Protein AF-A0AB39IKE2-F1 (afdb_monomer)

Sequence (168 aa):
MRYRLIRNNAPAVNPACASAVPLRVSSVRSPACFAYDLSGLLSRQALDGVSGVLERRYQYDVLDRLTGISDSHWGEQALRLNGTGQVVAERREQGRQQQARLFGYDSEKNLCEISAIVPDGAGRLSTANAVVQASAGYDAAGRVVRRGDSRYQYDACGRLVNKRCQQH

InterPro domains:
  IPR031325 RHS repeat [PF05593] (138-161)

Structure (mmCIF, N/CA/C/O backbone):
data_AF-A0AB39IKE2-F1
#
_entry.id   AF-A0AB39IKE2-F1
#
loop_
_atom_site.group_PDB
_atom_site.id
_atom_site.type_symbol
_atom_site.label_atom_id
_atom_site.label_alt_id
_atom_site.label_comp_id
_atom_site.label_asym_id
_atom_site.label_entity_id
_atom_site.label_seq_id
_atom_site.pdbx_PDB_ins_code
_atom_site.Cartn_x
_atom_site.Cartn_y
_atom_site.Cartn_z
_atom_site.occupancy
_atom_site.B_iso_or_equiv
_atom_site.auth_seq_id
_atom_site.auth_comp_id
_atom_site.auth_asym_id
_atom_site.auth_atom_id
_atom_site.pdbx_PDB_model_num
ATOM 1 N N . MET A 1 1 ? 3.805 17.659 2.129 1.00 30.11 1 MET A N 1
ATOM 2 C CA . MET A 1 1 ? 4.078 16.944 0.863 1.00 30.11 1 MET A CA 1
ATOM 3 C C . MET A 1 1 ? 2.789 16.266 0.420 1.00 30.11 1 MET A C 1
ATOM 5 O O . MET A 1 1 ? 2.261 15.460 1.172 1.00 30.11 1 MET A O 1
ATOM 9 N N . ARG A 1 2 ? 2.189 16.688 -0.700 1.00 26.17 2 ARG A N 1
ATOM 10 C CA . ARG A 1 2 ? 0.889 16.173 -1.167 1.00 26.17 2 ARG A CA 1
ATOM 11 C C . ARG A 1 2 ? 1.135 15.153 -2.276 1.00 26.17 2 ARG A C 1
ATOM 13 O O . ARG A 1 2 ? 1.538 15.538 -3.367 1.00 26.17 2 ARG A O 1
ATOM 20 N N . TYR A 1 3 ? 0.891 13.874 -2.002 1.00 24.48 3 TYR A N 1
ATOM 21 C CA . TYR A 1 3 ? 0.847 12.853 -3.045 1.00 24.48 3 TYR A CA 1
ATOM 22 C C . TYR A 1 3 ? -0.442 13.050 -3.850 1.00 24.48 3 TYR A C 1
ATOM 24 O O . TYR A 1 3 ? -1.546 12.864 -3.339 1.00 24.48 3 TYR A O 1
ATOM 32 N N . ARG A 1 4 ? -0.306 13.504 -5.098 1.00 26.66 4 ARG A N 1
ATOM 33 C CA . ARG A 1 4 ? -1.410 13.592 -6.056 1.00 26.66 4 ARG A CA 1
ATOM 34 C C . ARG A 1 4 ? -1.595 12.185 -6.621 1.00 26.66 4 ARG A C 1
ATOM 36 O O . ARG A 1 4 ? -0.743 11.727 -7.375 1.00 26.66 4 ARG A O 1
ATOM 43 N N . LEU A 1 5 ? -2.664 11.488 -6.226 1.00 27.64 5 LEU A N 1
ATOM 44 C CA . LEU A 1 5 ? -3.095 10.283 -6.936 1.00 27.64 5 LEU A CA 1
ATOM 45 C C . LEU A 1 5 ? -3.263 10.659 -8.412 1.00 27.64 5 LEU A C 1
ATOM 47 O O . LEU A 1 5 ? -4.035 11.567 -8.737 1.00 27.64 5 LEU A O 1
ATOM 51 N N . ILE A 1 6 ? -2.509 9.998 -9.287 1.00 32.09 6 ILE A N 1
ATOM 52 C CA . ILE A 1 6 ? -2.696 10.101 -10.730 1.00 32.09 6 ILE A CA 1
ATOM 53 C C . ILE A 1 6 ? -4.064 9.477 -10.998 1.00 32.09 6 ILE A C 1
ATOM 55 O O . ILE A 1 6 ? -4.230 8.262 -10.940 1.00 32.09 6 ILE A O 1
ATOM 59 N N . ARG A 1 7 ? -5.078 10.321 -11.214 1.00 31.03 7 ARG A N 1
ATOM 60 C CA . ARG A 1 7 ? -6.315 9.874 -11.849 1.00 31.03 7 ARG A CA 1
ATOM 61 C C . ARG A 1 7 ? -5.916 9.427 -13.251 1.00 31.03 7 ARG A C 1
ATOM 63 O O . ARG A 1 7 ? -5.361 10.235 -13.994 1.00 31.03 7 ARG A O 1
ATOM 70 N N . ASN A 1 8 ? -6.173 8.163 -13.577 1.00 35.28 8 ASN A N 1
ATOM 71 C CA . ASN A 1 8 ? -6.090 7.642 -14.936 1.00 35.28 8 ASN A CA 1
ATOM 72 C C . ASN A 1 8 ? -7.100 8.406 -15.795 1.00 35.28 8 ASN A C 1
ATOM 74 O O . ASN A 1 8 ? -8.259 8.019 -15.910 1.00 35.28 8 ASN A O 1
ATOM 78 N N . ASN A 1 9 ? -6.678 9.543 -16.339 1.00 30.61 9 ASN A N 1
ATOM 79 C CA . ASN A 1 9 ? -7.425 10.241 -17.364 1.00 30.61 9 ASN A CA 1
ATOM 80 C C . ASN A 1 9 ? -7.065 9.550 -18.680 1.00 30.61 9 ASN A C 1
ATOM 82 O O . ASN A 1 9 ? -6.130 9.959 -19.366 1.00 30.61 9 ASN A O 1
ATOM 86 N N . ALA A 1 10 ? -7.736 8.433 -18.963 1.00 38.12 10 ALA A N 1
ATOM 87 C CA . ALA A 1 10 ? -7.672 7.811 -20.275 1.00 38.12 10 ALA A CA 1
ATOM 88 C C . ALA A 1 10 ? -8.246 8.821 -21.286 1.00 38.12 10 ALA A C 1
ATOM 90 O O . ALA A 1 10 ? -9.394 9.242 -21.117 1.00 38.12 10 ALA A O 1
ATOM 91 N N . PRO A 1 11 ? -7.490 9.274 -22.302 1.00 35.12 11 PRO A N 1
ATOM 92 C CA . PRO A 1 11 ? -8.105 10.002 -23.399 1.00 35.12 11 PRO A CA 1
ATOM 93 C C . PRO A 1 11 ? -9.102 9.065 -24.091 1.00 35.12 11 PRO A C 1
ATOM 95 O O . PRO A 1 11 ? -8.802 7.893 -24.313 1.00 35.12 11 PRO A O 1
ATOM 98 N N . ALA A 1 12 ? -10.296 9.579 -24.392 1.00 32.50 12 ALA A N 1
ATOM 99 C CA . ALA A 1 12 ? -11.345 8.843 -25.086 1.00 32.50 12 ALA A CA 1
ATOM 100 C C . ALA A 1 12 ? -10.784 8.197 -26.365 1.00 32.50 12 ALA A C 1
ATOM 102 O O . ALA A 1 12 ? -10.383 8.889 -27.303 1.00 32.50 12 ALA A O 1
ATOM 103 N N . VAL A 1 13 ? -10.724 6.866 -26.384 1.00 43.72 13 VAL A N 1
ATOM 104 C CA . VAL A 1 13 ? -10.332 6.088 -27.559 1.00 43.72 13 VAL A CA 1
ATOM 105 C C . VAL A 1 13 ? -11.492 6.086 -28.549 1.00 43.72 13 VAL A C 1
ATOM 107 O O . VAL A 1 13 ? -12.564 5.551 -28.281 1.00 43.72 13 VAL A O 1
ATOM 110 N N . ASN A 1 14 ? -11.264 6.709 -29.702 1.00 29.94 14 ASN A N 1
ATOM 111 C CA . ASN A 1 14 ? -12.097 6.561 -30.889 1.00 29.94 14 ASN A CA 1
ATOM 112 C C . ASN A 1 14 ? -11.959 5.096 -31.372 1.00 29.94 14 ASN A C 1
ATOM 114 O O . ASN A 1 14 ? -10.820 4.651 -31.561 1.00 29.94 14 ASN A O 1
ATOM 118 N N . PRO A 1 15 ? -13.044 4.312 -31.526 1.00 35.56 15 PRO A N 1
ATOM 119 C CA . PRO A 1 15 ? -12.962 2.872 -31.751 1.00 35.56 15 PRO A CA 1
ATOM 120 C C . PRO A 1 15 ? -12.674 2.585 -33.227 1.00 35.56 15 PRO A C 1
ATOM 122 O O . PRO A 1 15 ? -13.543 2.176 -33.986 1.00 35.56 15 PRO A O 1
ATOM 125 N N . ALA A 1 16 ? -11.442 2.837 -33.655 1.00 30.95 16 ALA A N 1
ATOM 126 C CA . ALA A 1 16 ? -10.964 2.461 -34.979 1.00 30.95 16 ALA A CA 1
ATOM 127 C C . ALA A 1 16 ? -9.438 2.343 -34.968 1.00 30.95 16 ALA A C 1
ATOM 129 O O . ALA A 1 16 ? -8.748 3.195 -35.514 1.00 30.95 16 ALA A O 1
ATOM 130 N N . CYS A 1 17 ? -8.901 1.319 -34.298 1.00 29.98 17 CYS A N 1
ATOM 131 C CA . CYS A 1 17 ? -7.553 0.806 -34.580 1.00 29.98 17 CYS A CA 1
ATOM 132 C C . CYS A 1 17 ? -7.306 -0.529 -33.857 1.00 29.98 17 CYS A C 1
ATOM 134 O O . CYS A 1 17 ? -6.370 -0.682 -33.080 1.00 29.98 17 CYS A O 1
ATOM 136 N N . ALA A 1 18 ? -8.157 -1.520 -34.124 1.00 36.59 18 ALA A N 1
ATOM 137 C CA . ALA A 1 18 ? -7.761 -2.917 -34.000 1.00 36.59 18 ALA A CA 1
ATOM 138 C C . ALA A 1 18 ? -7.097 -3.326 -35.323 1.00 36.59 18 ALA A C 1
ATOM 140 O O . ALA A 1 18 ? -7.735 -3.884 -36.208 1.00 36.59 18 ALA A O 1
ATOM 141 N N . SER A 1 19 ? -5.823 -2.985 -35.498 1.00 29.34 19 SER A N 1
ATOM 142 C CA . SER A 1 19 ? -4.991 -3.602 -36.531 1.00 29.34 19 SER A CA 1
ATOM 143 C C . SER A 1 19 ? -3.529 -3.468 -36.148 1.00 29.34 19 SER A C 1
ATOM 145 O O . SER A 1 19 ? -3.064 -2.368 -35.846 1.00 29.34 19 SER A O 1
ATOM 147 N N . ALA A 1 20 ? -2.810 -4.585 -36.192 1.00 42.84 20 ALA A N 1
ATOM 148 C CA . ALA A 1 20 ? -1.359 -4.604 -36.184 1.00 42.84 20 ALA A CA 1
ATOM 149 C C . ALA A 1 20 ? -0.838 -3.687 -37.308 1.00 42.84 20 ALA A C 1
ATOM 151 O O . ALA A 1 20 ? -1.006 -3.989 -38.486 1.00 42.84 20 ALA A O 1
ATOM 152 N N . VAL A 1 21 ? -0.258 -2.542 -36.943 1.00 35.06 21 VAL A N 1
ATOM 153 C CA . VAL A 1 21 ? 0.338 -1.558 -37.863 1.00 35.06 21 VAL A CA 1
ATOM 154 C C . VAL A 1 21 ? 1.673 -1.114 -37.254 1.00 35.06 21 VAL A C 1
ATOM 156 O O . VAL A 1 21 ? 1.739 -0.907 -36.038 1.00 35.06 21 VAL A O 1
ATOM 159 N N . PRO A 1 22 ? 2.753 -1.012 -38.054 1.00 40.41 22 PRO A N 1
ATOM 160 C CA . PRO A 1 22 ? 4.092 -0.709 -37.564 1.00 40.41 22 PRO A CA 1
ATOM 161 C C . PRO A 1 22 ? 4.150 0.669 -36.902 1.00 40.41 22 PRO A C 1
ATOM 163 O O . PRO A 1 22 ? 3.361 1.556 -37.224 1.00 40.41 22 PRO A O 1
ATOM 166 N N . LEU A 1 23 ? 5.112 0.810 -35.983 1.00 42.34 23 LEU A N 1
ATOM 167 C CA . LEU A 1 23 ? 5.514 2.027 -35.268 1.00 42.34 23 LEU A CA 1
ATOM 168 C C . LEU A 1 23 ? 5.089 3.319 -35.983 1.00 42.34 23 LEU A C 1
ATOM 170 O O . LEU A 1 23 ? 5.789 3.832 -36.857 1.00 42.34 23 LEU A O 1
ATOM 174 N N . ARG A 1 24 ? 3.949 3.882 -35.574 1.00 37.97 24 ARG A N 1
ATOM 175 C CA . ARG A 1 24 ? 3.550 5.226 -35.983 1.00 37.97 24 ARG A CA 1
ATOM 176 C C . ARG A 1 24 ? 4.303 6.213 -35.094 1.00 37.97 24 ARG A C 1
ATOM 178 O O . ARG A 1 24 ? 3.809 6.634 -34.055 1.00 37.97 24 ARG A O 1
ATOM 185 N N . VAL A 1 25 ? 5.535 6.538 -35.485 1.00 42.97 25 VAL A N 1
ATOM 186 C CA . VAL A 1 25 ? 6.281 7.660 -34.906 1.00 42.97 25 VAL A CA 1
ATOM 187 C C . VAL A 1 25 ? 5.596 8.938 -35.380 1.00 42.97 25 VAL A C 1
ATOM 189 O O . VAL A 1 25 ? 5.777 9.376 -36.515 1.00 42.97 25 VAL A O 1
ATOM 192 N N . SER A 1 26 ? 4.760 9.530 -34.530 1.00 41.50 26 SER A N 1
ATOM 193 C CA . SER A 1 26 ? 4.304 10.901 -34.727 1.00 41.50 26 SER A CA 1
ATOM 194 C C . SER A 1 26 ? 5.513 11.823 -34.576 1.00 41.50 26 SER A C 1
ATOM 196 O O . SER A 1 26 ? 6.013 12.030 -33.473 1.00 41.50 26 SER A O 1
ATOM 198 N N . SER A 1 27 ? 6.005 12.346 -35.697 1.00 51.69 27 SER A N 1
ATOM 199 C CA . SER A 1 27 ? 7.052 13.367 -35.747 1.00 51.69 27 SER A CA 1
ATOM 200 C C . SER A 1 27 ? 6.510 14.721 -35.271 1.00 51.69 27 SER A C 1
ATOM 202 O O . SER A 1 27 ? 6.155 15.590 -36.059 1.00 51.69 27 SER A O 1
ATOM 204 N N . VAL A 1 28 ? 6.422 14.859 -33.953 1.00 46.97 28 VAL A N 1
ATOM 205 C CA . VAL A 1 28 ? 6.741 16.049 -33.156 1.00 46.97 28 VAL A CA 1
ATOM 206 C C . VAL A 1 28 ? 7.354 15.448 -31.899 1.00 46.97 28 VAL A C 1
ATOM 208 O O . VAL A 1 28 ? 6.811 14.476 -31.386 1.00 46.97 28 VAL A O 1
ATOM 211 N N . ARG A 1 29 ? 8.513 15.935 -31.449 1.00 55.56 29 ARG A N 1
ATOM 212 C CA . ARG A 1 29 ? 9.281 15.378 -30.324 1.00 55.56 29 ARG A CA 1
ATOM 213 C C . ARG A 1 29 ? 8.437 15.394 -29.033 1.00 55.56 29 ARG A C 1
ATOM 215 O O . ARG A 1 29 ? 8.537 16.321 -28.236 1.00 55.56 29 ARG A O 1
ATOM 222 N N . SER A 1 30 ? 7.561 14.408 -28.856 1.00 56.00 30 SER A N 1
ATOM 223 C CA . SER A 1 30 ? 6.790 14.212 -27.637 1.00 56.00 30 SER A CA 1
ATOM 224 C C . SER A 1 30 ? 7.777 13.781 -26.560 1.00 56.00 30 SER A C 1
ATOM 226 O O . SER A 1 30 ? 8.398 12.735 -26.720 1.00 56.00 30 SER A O 1
ATOM 228 N N . PRO A 1 31 ? 7.914 14.525 -25.449 1.00 78.00 31 PRO A N 1
ATOM 229 C CA . PRO A 1 31 ? 8.826 14.162 -24.362 1.00 78.00 31 PRO A CA 1
ATOM 230 C C . PRO A 1 31 ? 8.362 12.911 -23.596 1.00 78.00 31 PRO A C 1
ATOM 232 O O . PRO A 1 31 ? 8.915 12.596 -22.548 1.00 78.00 31 PRO A O 1
ATOM 235 N N . ALA A 1 32 ? 7.314 12.233 -24.075 1.00 83.69 32 ALA A N 1
ATOM 236 C CA . ALA A 1 32 ? 6.685 11.084 -23.458 1.00 83.69 32 ALA A CA 1
ATOM 237 C C . ALA A 1 32 ? 6.182 10.095 -24.524 1.00 83.69 32 ALA A C 1
ATOM 239 O O . ALA A 1 32 ? 5.441 10.483 -25.429 1.00 83.69 32 ALA A O 1
ATOM 240 N N . CYS A 1 33 ? 6.518 8.818 -24.365 1.00 90.19 33 CYS A N 1
ATOM 241 C CA . CYS A 1 33 ? 5.984 7.693 -25.126 1.00 90.19 33 CYS A CA 1
ATOM 242 C C . CYS A 1 33 ? 5.172 6.785 -24.196 1.00 90.19 33 CYS A C 1
ATOM 244 O O . CYS A 1 33 ? 5.605 6.490 -23.081 1.00 90.19 33 CYS A O 1
ATOM 246 N N . PHE A 1 34 ? 4.024 6.300 -24.669 1.00 93.69 34 PHE A N 1
ATOM 247 C CA . PHE A 1 34 ? 3.145 5.395 -23.928 1.00 93.69 34 PHE A CA 1
ATOM 248 C C . PHE A 1 34 ? 2.835 4.165 -24.779 1.00 93.69 34 PHE A C 1
ATOM 250 O O . PHE A 1 34 ? 2.605 4.290 -25.981 1.00 93.69 34 PHE A O 1
ATOM 257 N N . ALA A 1 35 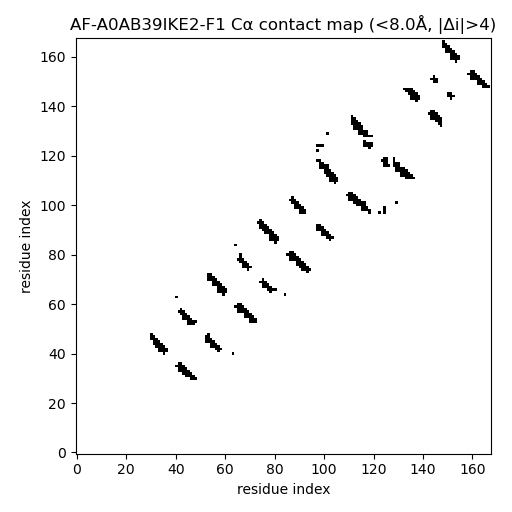? 2.814 2.991 -24.159 1.00 94.00 35 ALA A N 1
ATOM 258 C CA . ALA A 1 35 ? 2.356 1.752 -24.771 1.00 94.00 35 ALA A CA 1
ATOM 259 C C . ALA A 1 35 ? 1.297 1.104 -23.883 1.00 94.00 35 ALA A C 1
ATOM 261 O O . ALA A 1 35 ? 1.359 1.211 -22.657 1.00 94.00 35 ALA A O 1
ATOM 262 N N . TYR A 1 36 ? 0.351 0.424 -24.519 1.00 95.31 36 TYR A N 1
ATOM 263 C CA . TYR A 1 36 ? -0.762 -0.248 -23.865 1.00 95.31 36 TYR A CA 1
ATOM 264 C C . TYR A 1 36 ? -0.743 -1.732 -24.233 1.00 95.31 36 TYR A C 1
ATOM 266 O O . TYR A 1 36 ? -0.215 -2.097 -25.286 1.00 95.31 36 TYR A O 1
ATOM 274 N N . ASP A 1 37 ? -1.244 -2.588 -23.352 1.00 92.88 37 ASP A N 1
ATOM 275 C CA . ASP A 1 37 ? -1.454 -4.002 -23.657 1.00 92.88 37 ASP A CA 1
ATOM 276 C C . ASP A 1 37 ? -2.742 -4.232 -24.474 1.00 92.88 37 ASP A C 1
ATOM 278 O O . ASP A 1 37 ? -3.427 -3.290 -24.878 1.00 92.88 37 ASP A O 1
ATOM 282 N N . LEU A 1 38 ? -3.057 -5.502 -24.749 1.00 92.19 38 LEU A N 1
ATOM 283 C CA . LEU A 1 38 ? -4.239 -5.894 -25.526 1.00 92.19 38 LEU A CA 1
ATOM 284 C C . LEU A 1 38 ? -5.565 -5.563 -24.823 1.00 92.19 38 LEU A C 1
ATOM 286 O O . LEU A 1 38 ? -6.574 -5.392 -25.503 1.00 92.19 38 LEU A O 1
ATOM 290 N N . SER A 1 39 ? -5.557 -5.450 -23.493 1.00 92.12 39 SER A N 1
ATOM 291 C CA . SER A 1 39 ? -6.710 -5.036 -22.683 1.00 92.12 39 SER A CA 1
ATOM 292 C C . SER A 1 39 ? -6.837 -3.510 -22.597 1.00 92.12 39 SER A C 1
ATOM 294 O O . SER A 1 39 ? -7.803 -2.993 -22.038 1.00 92.12 39 SER A O 1
ATOM 296 N N . GLY A 1 40 ? -5.879 -2.766 -23.160 1.00 95.06 40 GLY A N 1
ATOM 297 C CA . GLY A 1 40 ? -5.845 -1.308 -23.132 1.00 95.06 40 GLY A CA 1
ATOM 298 C C . GLY A 1 40 ? -5.267 -0.720 -21.842 1.00 95.06 40 GLY A C 1
ATOM 299 O O . GLY A 1 40 ? -5.390 0.487 -21.624 1.00 95.06 40 GLY A O 1
ATOM 300 N N . LEU A 1 41 ? -4.623 -1.522 -20.989 1.00 96.69 41 LEU A N 1
ATOM 301 C CA . LEU A 1 41 ? -3.939 -1.024 -19.795 1.00 96.69 41 LEU A CA 1
ATOM 302 C C . LEU A 1 41 ? -2.551 -0.498 -20.155 1.00 96.69 41 LEU A C 1
ATOM 304 O O . LEU A 1 41 ? -1.888 -1.003 -21.059 1.00 96.69 41 LEU A O 1
ATOM 308 N N . LEU A 1 42 ? -2.095 0.535 -19.445 1.00 97.25 42 LEU A N 1
ATOM 309 C CA . LEU A 1 42 ? -0.794 1.157 -19.686 1.00 97.25 42 LEU A CA 1
ATOM 310 C C . LEU A 1 42 ? 0.330 0.176 -19.331 1.00 97.25 42 LEU A C 1
ATOM 312 O O . LEU A 1 42 ? 0.586 -0.046 -18.160 1.00 97.25 42 LEU A O 1
ATOM 316 N N . SER A 1 43 ? 1.051 -0.358 -20.313 1.00 96.38 43 SER A N 1
ATOM 317 C CA . SER A 1 43 ? 2.128 -1.330 -20.082 1.00 96.38 43 SER A CA 1
ATOM 318 C C . SER A 1 43 ? 3.504 -0.676 -19.949 1.00 96.38 43 SER A C 1
ATOM 320 O O . SER A 1 43 ? 4.356 -1.157 -19.198 1.00 96.38 43 SER A O 1
ATOM 322 N N . ARG A 1 44 ? 3.733 0.448 -20.640 1.00 96.44 44 ARG A N 1
ATOM 323 C CA . ARG A 1 44 ? 5.010 1.176 -20.616 1.00 96.44 44 ARG A CA 1
ATOM 324 C C . ARG A 1 44 ? 4.805 2.675 -20.754 1.00 96.44 44 ARG A C 1
ATOM 326 O O . ARG A 1 44 ? 4.042 3.134 -21.598 1.00 96.44 44 ARG A O 1
ATOM 333 N N . GLN A 1 45 ? 5.568 3.430 -19.980 1.00 95.38 45 GLN A N 1
ATOM 334 C CA . GLN A 1 45 ? 5.745 4.867 -20.116 1.00 95.38 45 GLN A CA 1
ATOM 335 C C . GLN A 1 45 ? 7.244 5.161 -20.219 1.00 95.38 45 GLN A C 1
ATOM 337 O O . GLN A 1 45 ? 8.022 4.676 -19.405 1.00 95.38 45 GLN A O 1
ATOM 342 N N . ALA A 1 46 ? 7.654 5.961 -21.195 1.00 94.31 46 ALA A N 1
ATOM 343 C CA . ALA A 1 46 ? 9.014 6.476 -21.307 1.00 94.31 46 ALA A CA 1
ATOM 344 C C . ALA A 1 46 ? 8.965 7.999 -21.403 1.00 94.31 46 ALA A C 1
ATOM 346 O O . ALA A 1 46 ? 8.094 8.537 -22.080 1.00 94.31 46 ALA A O 1
ATOM 347 N N . LEU A 1 47 ? 9.863 8.685 -20.708 1.00 89.88 47 LEU A N 1
ATOM 348 C CA . LEU A 1 47 ? 9.950 10.139 -20.656 1.00 89.88 47 LEU A CA 1
ATOM 349 C C . LEU A 1 47 ? 11.381 10.562 -20.973 1.00 89.88 47 LEU A C 1
ATOM 351 O O . LEU A 1 47 ? 12.314 10.065 -20.344 1.00 89.88 47 LEU A O 1
ATOM 355 N N . ASP A 1 48 ? 11.549 11.505 -21.894 1.00 86.25 48 ASP A N 1
ATOM 356 C CA . ASP A 1 48 ? 12.850 12.118 -22.158 1.00 86.25 48 ASP A CA 1
ATOM 357 C C . ASP A 1 48 ? 13.163 13.103 -21.023 1.00 86.25 48 ASP A C 1
ATOM 359 O O . ASP A 1 48 ? 12.634 14.215 -20.961 1.00 86.25 48 ASP A O 1
ATOM 363 N N . GLY A 1 49 ? 13.982 12.658 -20.071 1.00 72.75 49 GLY A N 1
ATOM 364 C CA . GLY A 1 49 ? 14.435 13.448 -18.934 1.00 72.75 49 GLY A CA 1
ATOM 365 C C . GLY A 1 49 ? 15.755 14.170 -19.205 1.00 72.75 49 GLY A C 1
ATOM 366 O O . GLY A 1 49 ? 16.487 13.868 -20.145 1.00 72.75 49 GLY A O 1
ATOM 367 N N . VAL A 1 50 ? 16.099 15.109 -18.317 1.00 75.56 50 VAL A N 1
ATOM 368 C CA . VAL A 1 50 ? 17.347 15.897 -18.394 1.00 75.56 50 VAL A CA 1
ATOM 369 C C . VAL A 1 50 ? 18.598 15.006 -18.347 1.00 75.56 50 VAL A C 1
ATOM 371 O O . VAL A 1 50 ? 19.611 15.334 -18.954 1.00 75.56 50 VAL A O 1
ATOM 374 N N . SER A 1 51 ? 18.528 13.868 -17.653 1.00 79.69 51 SER A N 1
ATOM 375 C CA . SER A 1 51 ? 19.632 12.914 -17.478 1.00 79.69 51 SER A CA 1
ATOM 376 C C . SER A 1 51 ? 19.511 11.653 -18.344 1.00 79.69 51 SER A C 1
ATOM 378 O O . SER A 1 51 ? 20.222 10.682 -18.098 1.00 79.69 51 SER A O 1
ATOM 380 N N . GLY A 1 52 ? 18.598 11.634 -19.320 1.00 83.75 52 GLY A N 1
ATOM 381 C CA . GLY A 1 52 ? 18.296 10.467 -20.150 1.00 83.75 52 GLY A CA 1
ATOM 382 C C . GLY A 1 52 ? 16.841 10.015 -20.037 1.00 83.75 52 GLY A C 1
ATOM 383 O O . GLY A 1 52 ? 16.002 10.698 -19.448 1.00 83.75 52 GLY A O 1
ATOM 384 N N . VAL A 1 53 ? 16.534 8.856 -20.618 1.00 87.50 53 VAL A N 1
ATOM 385 C CA . VAL A 1 53 ? 15.165 8.328 -20.666 1.00 87.50 53 VAL A CA 1
ATOM 386 C C . VAL A 1 53 ? 14.782 7.712 -19.317 1.00 87.50 53 VAL A C 1
ATOM 388 O O . VAL A 1 53 ? 15.402 6.748 -18.864 1.00 87.50 53 VAL A O 1
ATOM 391 N N . LEU A 1 54 ? 13.734 8.244 -18.688 1.00 91.38 54 LEU A N 1
ATOM 392 C CA . LEU A 1 54 ? 13.067 7.616 -17.549 1.00 91.38 54 LEU A CA 1
ATOM 393 C C . LEU A 1 54 ? 12.013 6.650 -18.086 1.00 91.38 54 LEU A C 1
ATOM 395 O O . LEU A 1 54 ? 11.084 7.067 -18.774 1.00 91.38 54 LEU A O 1
ATOM 399 N N . GLU A 1 55 ? 12.137 5.371 -17.759 1.00 94.62 55 GLU A N 1
ATOM 400 C CA . GLU A 1 55 ? 11.215 4.338 -18.209 1.00 94.62 55 GLU A CA 1
ATOM 401 C C . GLU A 1 55 ? 10.510 3.703 -17.018 1.00 94.62 55 GLU A C 1
ATOM 403 O O . GLU A 1 55 ? 11.136 3.361 -16.018 1.00 94.62 55 GLU A O 1
ATOM 408 N N . ARG A 1 56 ? 9.200 3.511 -17.157 1.00 96.50 56 ARG A N 1
ATOM 409 C CA . ARG A 1 56 ? 8.376 2.764 -16.222 1.00 96.50 56 ARG A CA 1
ATOM 410 C C . ARG A 1 56 ? 7.570 1.703 -16.960 1.00 96.50 56 ARG A C 1
ATOM 412 O O . ARG A 1 56 ? 6.927 2.003 -17.967 1.00 96.50 56 ARG A O 1
ATOM 419 N N . ARG A 1 57 ? 7.580 0.475 -16.455 1.00 97.94 57 ARG A N 1
ATOM 420 C CA . ARG A 1 57 ? 6.743 -0.635 -16.927 1.00 97.94 57 ARG A CA 1
ATOM 421 C C . ARG A 1 57 ? 5.772 -1.036 -15.836 1.00 97.94 57 ARG A C 1
ATOM 423 O O . ARG A 1 57 ? 6.123 -0.980 -14.660 1.00 97.94 57 ARG A O 1
ATOM 430 N N . TYR A 1 58 ? 4.581 -1.442 -16.238 1.00 98.25 58 TYR A N 1
ATOM 431 C CA . TYR A 1 58 ? 3.504 -1.810 -15.331 1.00 98.25 58 TYR A CA 1
ATOM 432 C C . TYR A 1 58 ? 3.101 -3.256 -15.582 1.00 98.25 58 TYR A C 1
ATOM 434 O O . TYR A 1 58 ? 3.066 -3.712 -16.726 1.00 98.25 58 TYR A O 1
ATOM 442 N N . GLN A 1 59 ? 2.804 -3.973 -14.505 1.00 98.25 59 GLN A N 1
ATOM 443 C CA . GLN A 1 59 ? 2.339 -5.351 -14.556 1.00 98.25 59 GLN A CA 1
ATOM 444 C C . GLN A 1 59 ? 0.966 -5.460 -13.907 1.00 98.25 59 GLN A C 1
ATOM 446 O O . GLN A 1 59 ? 0.713 -4.853 -12.863 1.00 98.25 59 GLN A O 1
ATOM 451 N N . TYR A 1 60 ? 0.103 -6.267 -14.514 1.00 98.06 60 TYR A N 1
ATOM 452 C CA . TYR A 1 60 ? -1.273 -6.474 -14.086 1.00 98.06 60 TYR A CA 1
ATOM 453 C C . TYR A 1 60 ? -1.543 -7.964 -13.871 1.00 98.06 60 TYR A C 1
ATOM 455 O O . TYR A 1 60 ? -0.903 -8.810 -14.497 1.00 98.06 60 TYR A O 1
ATOM 463 N N . ASP A 1 61 ? -2.443 -8.293 -12.945 1.00 96.31 61 ASP A N 1
ATOM 464 C CA . ASP A 1 61 ? -2.986 -9.650 -12.845 1.00 96.31 61 ASP A CA 1
ATOM 465 C C . ASP A 1 61 ? -4.139 -9.878 -13.835 1.00 96.31 61 ASP A C 1
ATOM 467 O O . ASP A 1 61 ? -4.536 -8.985 -14.576 1.00 96.31 61 ASP A O 1
ATOM 471 N N . VAL A 1 62 ? -4.695 -11.092 -13.837 1.00 95.94 62 VAL A N 1
ATOM 472 C CA . VAL A 1 62 ? -5.802 -11.499 -14.725 1.00 95.94 62 VAL A CA 1
ATOM 473 C C . VAL A 1 62 ? -7.119 -10.749 -14.484 1.00 95.94 62 VAL A C 1
ATOM 475 O O . VAL A 1 62 ? -8.070 -10.945 -15.232 1.00 95.94 62 VAL A O 1
ATOM 478 N N . LEU A 1 63 ? -7.201 -9.940 -13.423 1.00 96.44 63 LEU A N 1
ATOM 479 C CA . LEU A 1 63 ? -8.336 -9.069 -13.116 1.00 96.44 63 LEU A CA 1
ATOM 480 C C . LEU A 1 63 ? -8.010 -7.600 -13.436 1.00 96.44 63 LEU A C 1
ATOM 482 O O . LEU A 1 63 ? -8.667 -6.704 -12.903 1.00 96.44 63 LEU A O 1
ATOM 486 N N . ASP A 1 64 ? -6.975 -7.355 -14.246 1.00 97.25 64 ASP A N 1
ATOM 487 C CA . ASP A 1 64 ? -6.502 -6.034 -14.663 1.00 97.25 64 ASP A CA 1
ATOM 488 C C . ASP A 1 64 ? -6.025 -5.145 -13.494 1.00 97.25 64 ASP A C 1
ATOM 490 O O . ASP A 1 64 ? -5.995 -3.912 -13.575 1.00 97.25 64 ASP A O 1
ATOM 494 N N . ARG A 1 65 ? -5.617 -5.752 -12.368 1.00 97.19 65 ARG A N 1
ATOM 495 C CA . ARG A 1 65 ? -5.155 -5.020 -11.175 1.00 97.19 65 ARG A CA 1
ATOM 496 C C . ARG A 1 65 ? -3.641 -4.876 -11.179 1.00 97.19 65 ARG A C 1
ATOM 498 O O . ARG A 1 65 ? -2.925 -5.846 -11.404 1.00 97.19 65 ARG A O 1
ATOM 505 N N . LEU A 1 66 ? -3.144 -3.676 -10.870 1.00 98.12 66 LEU A N 1
ATOM 506 C CA .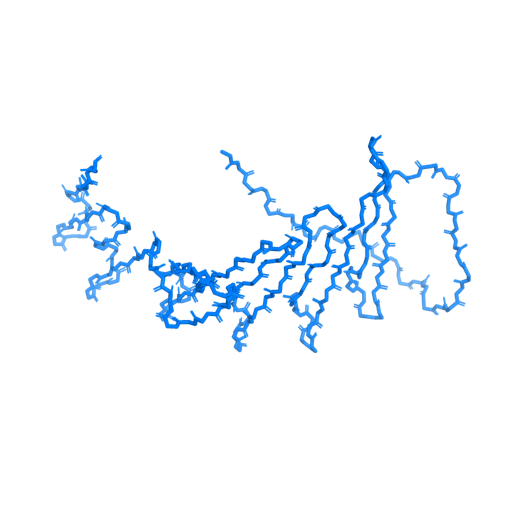 LEU A 1 66 ? -1.710 -3.371 -10.838 1.00 98.12 66 LEU A CA 1
ATOM 507 C C . LEU A 1 66 ? -0.985 -4.193 -9.759 1.00 98.12 66 LEU A C 1
ATOM 509 O O . LEU A 1 66 ? -1.215 -3.995 -8.567 1.00 98.12 66 LEU A O 1
ATOM 513 N N . THR A 1 67 ? -0.069 -5.061 -10.178 1.00 98.38 67 THR A N 1
ATOM 514 C CA . THR A 1 67 ? 0.740 -5.931 -9.307 1.00 98.38 67 THR A CA 1
ATOM 515 C C . THR A 1 67 ? 2.219 -5.576 -9.299 1.00 98.38 67 THR A C 1
ATOM 517 O O . THR A 1 67 ? 2.945 -6.012 -8.406 1.00 98.38 67 THR A O 1
ATOM 520 N N . GLY A 1 68 ? 2.683 -4.767 -10.249 1.00 98.19 68 GLY A N 1
ATOM 521 C CA . GLY A 1 68 ? 4.089 -4.405 -10.340 1.00 98.19 68 GLY A CA 1
ATOM 522 C C . GLY A 1 68 ? 4.326 -3.076 -11.038 1.00 98.19 68 GLY A C 1
ATOM 523 O O . GLY A 1 68 ? 3.541 -2.652 -11.890 1.00 98.19 68 GLY A O 1
ATOM 524 N N . ILE A 1 69 ? 5.422 -2.430 -10.656 1.00 98.38 69 ILE A N 1
ATOM 525 C CA . ILE A 1 69 ? 6.022 -1.304 -11.356 1.00 98.38 69 ILE A CA 1
ATOM 526 C C . ILE A 1 69 ? 7.532 -1.548 -11.414 1.00 98.38 69 ILE A C 1
ATOM 528 O O . ILE A 1 69 ? 8.170 -1.643 -10.370 1.00 98.38 69 ILE A O 1
ATOM 532 N N . SER A 1 70 ? 8.098 -1.574 -12.616 1.00 97.75 70 SER A N 1
ATOM 533 C CA . SER A 1 70 ? 9.547 -1.501 -12.839 1.00 97.75 70 SER A CA 1
ATOM 534 C C . SER A 1 70 ? 9.887 -0.084 -13.279 1.00 97.75 70 SER A C 1
ATOM 536 O O . SER A 1 70 ? 9.332 0.390 -14.269 1.00 97.75 70 SER A O 1
ATOM 538 N N . ASP A 1 71 ? 10.737 0.620 -12.539 1.00 95.00 71 ASP A N 1
ATOM 539 C CA . ASP A 1 71 ? 11.118 2.008 -12.802 1.00 95.00 71 ASP A CA 1
ATOM 540 C C . ASP A 1 71 ? 12.638 2.111 -12.969 1.00 95.00 71 ASP A C 1
ATOM 542 O O . ASP A 1 71 ? 13.398 1.710 -12.087 1.00 95.00 71 ASP A O 1
ATOM 546 N N . SER A 1 72 ? 13.098 2.670 -14.090 1.00 93.38 72 SER A N 1
ATOM 547 C CA . SER A 1 72 ? 14.529 2.728 -14.411 1.00 93.38 72 SER A CA 1
ATOM 548 C C . SER A 1 72 ? 15.345 3.575 -13.432 1.00 93.38 72 SER A C 1
ATOM 550 O O . SER A 1 72 ? 16.561 3.405 -13.355 1.00 93.38 72 SER A O 1
ATOM 552 N N . HIS A 1 73 ? 14.701 4.470 -12.674 1.00 90.94 73 HIS A N 1
ATOM 553 C CA . HIS A 1 73 ? 15.360 5.281 -11.657 1.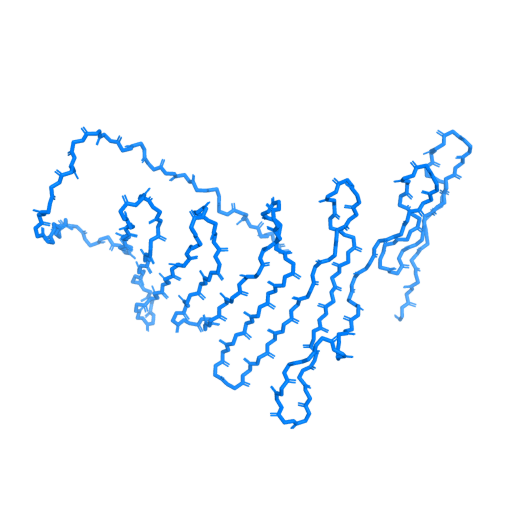00 90.94 73 HIS A CA 1
ATOM 554 C C . HIS A 1 73 ? 15.111 4.752 -10.241 1.00 90.94 73 HIS A C 1
ATOM 556 O O . HIS A 1 73 ? 16.048 4.668 -9.449 1.00 90.94 73 HIS A O 1
ATOM 562 N N . TRP A 1 74 ? 13.871 4.376 -9.913 1.00 90.81 74 TRP A N 1
ATOM 563 C CA . TRP A 1 74 ? 13.468 3.991 -8.551 1.00 90.81 74 TRP A CA 1
ATOM 564 C C . TRP A 1 74 ? 13.520 2.487 -8.255 1.00 90.81 74 TRP A C 1
ATOM 566 O O . TRP A 1 74 ? 13.340 2.100 -7.100 1.00 90.81 74 TRP A O 1
ATOM 576 N N . GLY A 1 75 ? 13.811 1.655 -9.255 1.00 95.25 75 GLY A N 1
ATOM 577 C CA . GLY A 1 75 ? 13.874 0.204 -9.121 1.00 95.25 75 GLY A CA 1
ATOM 578 C C . GLY A 1 75 ? 12.506 -0.469 -9.226 1.00 95.25 75 GLY A C 1
ATOM 579 O O . GLY A 1 75 ? 11.569 0.052 -9.829 1.00 95.25 75 GLY A O 1
ATOM 580 N N . GLU A 1 76 ? 12.405 -1.657 -8.643 1.00 97.25 76 GLU A N 1
ATOM 581 C CA . GLU A 1 76 ? 11.223 -2.510 -8.716 1.00 97.25 76 GLU A CA 1
ATOM 582 C C . GLU A 1 76 ? 10.285 -2.263 -7.534 1.00 97.25 76 GLU A C 1
ATOM 584 O O . GLU A 1 76 ? 10.718 -2.116 -6.388 1.00 97.25 76 GLU A O 1
ATOM 589 N N . GLN A 1 77 ? 8.981 -2.289 -7.796 1.00 98.00 77 GLN A N 1
ATOM 590 C CA . GLN A 1 77 ? 7.924 -2.268 -6.794 1.00 98.00 77 GLN A CA 1
ATOM 591 C C . GLN A 1 77 ? 6.905 -3.366 -7.107 1.00 98.00 77 GLN A C 1
ATOM 593 O O . GLN A 1 77 ? 6.193 -3.289 -8.100 1.00 98.00 77 GLN A O 1
ATOM 598 N N . ALA A 1 78 ? 6.785 -4.359 -6.231 1.00 98.25 78 ALA A N 1
ATOM 599 C CA . ALA A 1 78 ? 5.794 -5.427 -6.322 1.00 98.25 78 ALA A CA 1
ATOM 600 C C . ALA A 1 78 ? 4.666 -5.215 -5.303 1.00 98.25 78 ALA A C 1
ATOM 602 O O . ALA A 1 78 ? 4.918 -4.877 -4.145 1.00 98.25 78 ALA A O 1
ATOM 603 N N . LEU A 1 79 ? 3.427 -5.459 -5.723 1.00 98.50 79 LEU A N 1
ATOM 604 C CA . LEU A 1 79 ? 2.209 -5.315 -4.933 1.00 98.50 79 LEU A CA 1
ATOM 605 C C . LEU A 1 79 ? 1.488 -6.659 -4.847 1.00 98.50 79 LEU A C 1
ATOM 607 O O . LEU A 1 79 ? 1.249 -7.326 -5.852 1.00 98.50 79 LEU A O 1
ATOM 611 N N . ARG A 1 80 ? 1.094 -7.046 -3.635 1.00 98.25 80 ARG A N 1
ATOM 612 C CA . ARG A 1 80 ? 0.181 -8.168 -3.405 1.00 98.25 80 ARG A CA 1
ATOM 613 C C . ARG A 1 80 ? -1.171 -7.630 -3.004 1.00 98.25 80 ARG A C 1
ATOM 615 O O . ARG A 1 80 ? -1.252 -6.813 -2.088 1.00 98.25 80 ARG A O 1
ATOM 622 N N . LEU A 1 81 ? -2.214 -8.123 -3.659 1.00 98.38 81 LEU A N 1
ATOM 623 C CA . LEU A 1 81 ? -3.590 -7.723 -3.414 1.00 98.38 81 LEU A CA 1
ATOM 624 C C . LEU A 1 81 ? -4.389 -8.893 -2.841 1.00 98.38 81 LEU A C 1
ATOM 626 O O . LEU A 1 81 ? -4.152 -10.047 -3.197 1.00 98.38 81 LEU A O 1
ATOM 630 N N . ASN A 1 82 ? -5.347 -8.600 -1.967 1.00 97.25 82 ASN A N 1
ATOM 631 C CA . ASN A 1 82 ? -6.338 -9.582 -1.530 1.00 97.25 82 ASN A CA 1
ATOM 632 C C . ASN A 1 82 ? -7.456 -9.762 -2.584 1.00 97.25 82 ASN A C 1
ATOM 634 O O . ASN A 1 82 ? -7.462 -9.130 -3.647 1.00 97.25 82 ASN A O 1
ATOM 638 N N . GLY A 1 83 ? -8.435 -10.624 -2.291 1.00 95.19 83 GLY A N 1
ATOM 639 C CA . GLY A 1 83 ? -9.568 -10.887 -3.189 1.00 95.19 83 GLY A CA 1
ATOM 640 C C . GLY A 1 83 ? -10.441 -9.660 -3.486 1.00 95.19 83 GLY A C 1
ATOM 641 O O . GLY A 1 83 ? -11.045 -9.589 -4.548 1.00 95.19 83 GLY A O 1
ATOM 642 N N . THR A 1 84 ? -10.465 -8.658 -2.600 1.00 95.38 84 THR A N 1
ATOM 643 C CA . THR A 1 84 ? -11.227 -7.409 -2.780 1.00 95.38 84 THR A CA 1
ATOM 644 C C . THR A 1 84 ? -10.432 -6.308 -3.489 1.00 95.38 84 THR A C 1
ATOM 646 O O . THR A 1 84 ? -10.959 -5.214 -3.677 1.00 95.38 84 THR A O 1
ATOM 649 N N . GLY A 1 85 ? -9.184 -6.575 -3.896 1.00 96.06 85 GLY A N 1
ATOM 650 C CA . GLY A 1 85 ? -8.338 -5.620 -4.619 1.00 96.06 85 GLY A CA 1
ATOM 651 C C . GLY A 1 85 ? -7.614 -4.604 -3.733 1.00 96.06 85 GLY A C 1
ATOM 652 O O . GLY A 1 85 ? -7.117 -3.603 -4.239 1.00 96.06 85 GLY A O 1
ATOM 653 N N . GLN A 1 86 ? -7.528 -4.834 -2.423 1.00 98.12 86 GLN A N 1
ATOM 654 C CA . GLN A 1 86 ? -6.727 -4.005 -1.521 1.00 98.12 86 GLN A CA 1
ATOM 655 C C . GLN A 1 86 ? -5.287 -4.518 -1.481 1.00 98.12 86 GLN A C 1
ATOM 657 O O . GLN A 1 86 ? -5.061 -5.726 -1.398 1.00 98.12 86 GLN A O 1
ATOM 662 N N . VAL A 1 87 ? -4.313 -3.607 -1.509 1.00 98.50 87 VAL A N 1
ATOM 663 C CA . VAL A 1 87 ? -2.892 -3.948 -1.367 1.00 98.50 87 VAL A CA 1
ATOM 664 C C . VAL A 1 87 ? -2.638 -4.409 0.063 1.00 98.50 87 VAL A C 1
ATOM 666 O O . VAL A 1 87 ? -2.788 -3.624 0.984 1.00 98.50 87 VAL A O 1
ATOM 669 N N . VAL A 1 88 ? -2.227 -5.659 0.248 1.00 98.44 88 VAL A N 1
ATOM 670 C CA . VAL A 1 88 ? -1.892 -6.243 1.559 1.00 98.44 88 VAL A CA 1
ATOM 671 C C . VAL A 1 88 ? -0.390 -6.317 1.807 1.00 98.44 88 VAL A C 1
ATOM 673 O O . VAL A 1 88 ? 0.040 -6.382 2.956 1.00 98.44 88 VAL A O 1
ATOM 676 N N . ALA A 1 89 ? 0.420 -6.272 0.746 1.00 98.19 89 ALA A N 1
ATOM 677 C CA . ALA A 1 89 ? 1.864 -6.139 0.868 1.00 98.19 89 ALA A CA 1
ATOM 678 C C . ALA A 1 89 ? 2.470 -5.361 -0.304 1.00 98.19 89 ALA A C 1
ATOM 680 O O . ALA A 1 89 ? 2.017 -5.474 -1.442 1.00 98.19 89 ALA A O 1
ATOM 681 N N . GLU A 1 90 ? 3.534 -4.623 -0.018 1.00 98.12 90 GLU A N 1
ATOM 682 C CA . GLU A 1 90 ? 4.395 -3.958 -0.994 1.00 98.12 90 GLU A CA 1
ATOM 683 C C . GLU A 1 90 ? 5.836 -4.417 -0.757 1.00 98.12 90 GLU A C 1
ATOM 685 O O . GLU A 1 90 ? 6.277 -4.491 0.389 1.00 98.12 90 GLU A O 1
ATOM 690 N N . ARG A 1 91 ? 6.584 -4.695 -1.825 1.00 96.44 91 ARG A N 1
ATOM 691 C CA . ARG A 1 91 ? 8.038 -4.884 -1.784 1.00 96.44 91 ARG A CA 1
ATOM 692 C C . ARG A 1 91 ? 8.683 -3.912 -2.758 1.00 96.44 91 ARG A C 1
ATOM 694 O O . ARG A 1 91 ? 8.256 -3.847 -3.903 1.00 96.44 91 ARG A O 1
ATOM 701 N N . ARG A 1 92 ? 9.708 -3.190 -2.314 1.00 95.50 92 ARG A N 1
ATOM 702 C CA . ARG A 1 92 ? 10.540 -2.319 -3.145 1.00 95.50 92 ARG A CA 1
ATOM 703 C C . ARG A 1 92 ? 11.974 -2.810 -3.150 1.00 95.50 92 ARG A C 1
ATOM 705 O O . ARG A 1 92 ? 12.486 -3.195 -2.098 1.00 95.50 92 ARG A O 1
ATOM 712 N N . GLU A 1 93 ? 12.606 -2.769 -4.310 1.00 93.94 93 GLU A N 1
ATOM 713 C CA . GLU A 1 93 ? 13.987 -3.196 -4.499 1.00 93.94 93 GLU A CA 1
ATOM 714 C C . GLU A 1 93 ? 14.724 -2.229 -5.428 1.00 93.94 93 GLU A C 1
ATOM 716 O O . GLU A 1 93 ? 14.334 -2.027 -6.575 1.00 93.94 93 GLU A O 1
ATOM 721 N N . GLN A 1 94 ? 15.800 -1.626 -4.924 1.00 92.75 94 GLN A N 1
ATOM 722 C CA . GLN A 1 94 ? 16.669 -0.729 -5.683 1.00 92.75 94 GLN A CA 1
ATOM 723 C C . GLN A 1 94 ? 18.130 -1.088 -5.394 1.00 92.75 94 GLN A C 1
ATOM 725 O O . GLN A 1 94 ? 18.671 -0.804 -4.320 1.00 92.75 94 GLN A O 1
ATOM 730 N N . GLY A 1 95 ? 18.785 -1.749 -6.349 1.00 88.50 95 GLY A N 1
ATOM 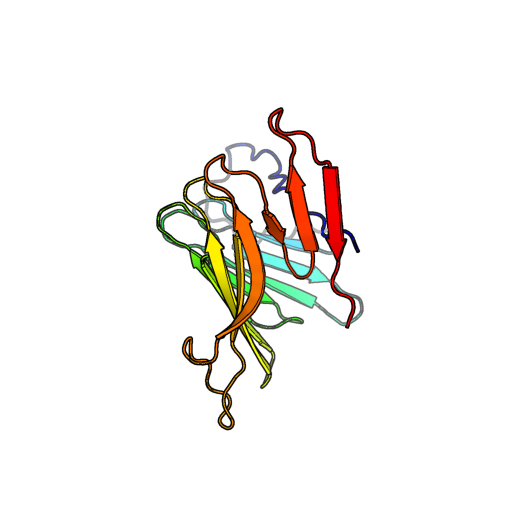731 C CA . GLY A 1 95 ? 20.128 -2.289 -6.142 1.00 88.50 95 GLY A CA 1
ATOM 732 C C . GLY A 1 95 ? 20.150 -3.280 -4.973 1.00 88.50 95 GLY A C 1
ATOM 733 O O . GLY A 1 95 ? 19.441 -4.275 -4.994 1.00 88.50 95 GLY A O 1
ATOM 734 N N . ARG A 1 96 ? 20.956 -3.006 -3.938 1.00 86.12 96 ARG A N 1
ATOM 735 C CA . ARG A 1 96 ? 21.023 -3.844 -2.721 1.00 86.12 96 ARG A CA 1
ATOM 736 C C . ARG A 1 96 ? 19.972 -3.489 -1.664 1.00 86.12 96 ARG A C 1
ATOM 738 O O . ARG A 1 96 ? 19.874 -4.182 -0.657 1.00 86.12 96 ARG A O 1
ATOM 745 N N . GLN A 1 97 ? 19.235 -2.396 -1.850 1.00 87.81 97 GLN A N 1
ATOM 746 C CA . GLN A 1 97 ? 18.259 -1.925 -0.874 1.00 87.81 97 GLN A CA 1
ATOM 747 C C . GLN A 1 97 ? 16.924 -2.619 -1.111 1.00 87.81 97 GLN A C 1
ATOM 749 O O . GLN A 1 97 ? 16.356 -2.514 -2.197 1.00 87.81 97 GLN A O 1
ATOM 754 N N . GLN A 1 98 ? 16.412 -3.291 -0.084 1.00 91.31 98 GLN A N 1
ATOM 755 C CA . GLN A 1 98 ? 15.099 -3.921 -0.111 1.00 91.31 98 GLN A CA 1
ATOM 756 C C . GLN A 1 98 ? 14.255 -3.432 1.057 1.00 91.31 98 GLN A C 1
ATOM 758 O O . GLN A 1 98 ? 14.724 -3.328 2.189 1.00 91.31 98 GLN A O 1
ATOM 763 N N . GLN A 1 99 ? 12.992 -3.143 0.777 1.00 91.75 99 GLN A N 1
ATOM 764 C CA . GLN A 1 99 ? 12.008 -2.755 1.778 1.00 91.75 99 GLN A CA 1
ATOM 765 C C . GLN A 1 99 ? 10.723 -3.519 1.509 1.00 91.75 99 GLN A C 1
ATOM 767 O O . GLN A 1 99 ? 10.340 -3.705 0.355 1.00 91.75 99 GLN A O 1
ATOM 772 N N . ALA A 1 100 ? 10.028 -3.934 2.561 1.00 96.69 100 ALA A N 1
ATOM 773 C CA . ALA A 1 100 ? 8.668 -4.422 2.418 1.00 96.69 100 ALA A CA 1
ATOM 774 C C . ALA A 1 100 ? 7.750 -3.819 3.470 1.00 96.69 100 ALA A C 1
ATOM 776 O O . ALA A 1 100 ? 8.172 -3.479 4.575 1.00 96.69 100 ALA A O 1
ATOM 777 N N . ARG A 1 101 ? 6.484 -3.672 3.095 1.00 97.75 101 ARG A N 1
ATOM 778 C CA . ARG A 1 101 ? 5.413 -3.185 3.955 1.00 97.75 101 ARG A CA 1
ATOM 779 C C . ARG A 1 101 ? 4.232 -4.132 3.888 1.00 97.75 101 ARG A C 1
ATOM 781 O O . ARG A 1 101 ? 3.963 -4.711 2.838 1.00 97.75 101 ARG A O 1
ATOM 788 N N . LEU A 1 102 ? 3.537 -4.260 5.006 1.00 98.38 102 LEU A N 1
ATOM 789 C CA . LEU A 1 102 ? 2.271 -4.964 5.142 1.00 98.38 102 LEU A CA 1
ATOM 790 C C . LEU A 1 102 ? 1.185 -3.949 5.485 1.00 98.38 102 LEU A C 1
ATOM 792 O O . LEU A 1 102 ? 1.441 -2.983 6.208 1.00 98.38 102 LEU A O 1
ATOM 796 N N . PHE A 1 103 ? -0.015 -4.190 4.972 1.00 98.12 103 PHE A N 1
ATOM 797 C CA . PHE A 1 103 ? -1.169 -3.323 5.166 1.00 98.12 103 PHE A CA 1
ATOM 798 C C . PHE A 1 103 ? -2.338 -4.146 5.707 1.00 98.12 103 PHE A C 1
ATOM 800 O O . PHE A 1 103 ? -2.772 -5.112 5.076 1.00 98.12 103 PHE A O 1
ATOM 807 N N . GLY A 1 104 ? -2.823 -3.762 6.886 1.00 96.62 104 GLY A N 1
ATOM 808 C CA . GLY A 1 104 ? -3.968 -4.375 7.553 1.00 96.62 104 GLY A CA 1
ATOM 809 C C . GLY A 1 104 ? -5.213 -3.505 7.428 1.00 96.62 104 GLY A C 1
ATOM 810 O O . GLY A 1 104 ? -5.132 -2.277 7.521 1.00 96.62 104 GLY A O 1
ATOM 811 N N . TYR A 1 105 ? -6.362 -4.146 7.230 1.00 95.50 105 TYR A N 1
ATOM 812 C CA . TYR A 1 105 ? -7.650 -3.480 7.068 1.00 95.50 105 TYR A CA 1
ATOM 813 C C . TYR A 1 105 ? -8.661 -3.991 8.092 1.00 95.50 105 TYR A C 1
ATOM 815 O O . TYR A 1 105 ? -8.643 -5.175 8.431 1.00 95.50 105 TYR A O 1
ATOM 823 N N . ASP A 1 106 ? -9.543 -3.107 8.551 1.00 91.44 106 ASP A N 1
ATOM 824 C CA . ASP A 1 106 ? -10.691 -3.481 9.380 1.00 91.44 106 ASP A CA 1
ATOM 825 C C . ASP A 1 106 ? -11.845 -4.062 8.540 1.00 91.44 106 ASP A C 1
ATOM 827 O O . ASP A 1 106 ? -11.770 -4.152 7.308 1.00 91.44 106 ASP A O 1
ATOM 831 N N . SER A 1 107 ? -12.915 -4.502 9.209 1.00 90.12 107 SER A N 1
ATOM 832 C CA . SER A 1 107 ? -14.109 -5.087 8.582 1.00 90.12 107 SER A CA 1
ATOM 833 C C . SER A 1 107 ? -14.781 -4.147 7.580 1.00 90.12 107 SER A C 1
ATOM 835 O O . SER A 1 107 ? -15.321 -4.595 6.568 1.00 90.12 107 SER A O 1
ATOM 837 N N . GLU A 1 108 ? -14.691 -2.842 7.820 1.00 91.94 108 GLU A N 1
ATOM 838 C CA . GLU A 1 108 ? -15.219 -1.774 6.973 1.00 91.94 108 GLU A CA 1
ATOM 839 C C . GLU A 1 108 ? -14.260 -1.402 5.829 1.00 91.94 108 GLU A C 1
ATOM 841 O O . GLU A 1 108 ? -14.553 -0.493 5.049 1.00 91.94 108 GLU A O 1
ATOM 846 N N . LYS A 1 109 ? -13.148 -2.137 5.676 1.00 92.94 109 LYS A N 1
ATOM 847 C CA . LYS A 1 109 ? -12.123 -1.980 4.631 1.00 92.94 109 LYS A CA 1
ATOM 848 C C . LYS A 1 109 ? -11.278 -0.708 4.757 1.00 92.94 109 LYS A C 1
ATOM 850 O O . LYS A 1 109 ? -10.614 -0.322 3.789 1.00 92.94 109 LYS A O 1
ATOM 855 N N . ASN A 1 110 ? -11.225 -0.085 5.931 1.00 90.69 110 ASN A N 1
ATOM 856 C CA . ASN A 1 110 ? -10.325 1.036 6.188 1.00 90.69 110 ASN A CA 1
ATOM 857 C C . ASN A 1 110 ? -8.932 0.528 6.567 1.00 90.69 110 ASN A C 1
ATOM 859 O O . ASN A 1 110 ? -8.785 -0.484 7.245 1.00 90.69 110 ASN A O 1
ATOM 863 N N . LEU A 1 111 ? -7.890 1.240 6.126 1.00 92.88 111 LEU A N 1
ATOM 864 C CA . LEU A 1 111 ? -6.508 0.926 6.489 1.00 92.88 111 LEU A CA 1
ATOM 865 C C . LEU A 1 111 ? -6.301 1.197 7.985 1.00 92.88 111 LEU A C 1
ATOM 867 O O . LEU A 1 111 ? -6.282 2.358 8.406 1.00 92.88 111 LEU A O 1
ATOM 871 N N . CYS A 1 112 ? -6.118 0.138 8.767 1.00 93.06 112 CYS A N 1
ATOM 872 C CA . CYS A 1 112 ? -5.975 0.211 10.217 1.00 93.06 112 CYS A CA 1
ATOM 873 C C . CYS A 1 112 ? -4.573 -0.170 10.704 1.00 93.06 112 CYS A C 1
ATOM 875 O O . CYS A 1 112 ? -4.257 0.107 11.857 1.00 93.06 112 CYS A O 1
ATOM 877 N N . GLU A 1 113 ? -3.718 -0.750 9.857 1.00 95.12 113 GLU A N 1
ATOM 878 C CA . GLU A 1 113 ? -2.341 -1.094 10.219 1.00 95.12 113 GLU A CA 1
ATOM 879 C C . GLU A 1 113 ? -1.375 -0.931 9.040 1.00 95.12 113 GLU A C 1
ATOM 881 O O . GLU A 1 113 ? -1.683 -1.307 7.909 1.00 95.12 113 GLU A O 1
ATOM 886 N N . ILE A 1 114 ? -0.191 -0.384 9.314 1.00 96.75 114 ILE A N 1
ATOM 887 C CA . ILE A 1 114 ? 0.962 -0.386 8.414 1.00 96.75 114 ILE A CA 1
ATOM 888 C C . ILE A 1 114 ? 2.154 -0.918 9.198 1.00 96.75 114 ILE A C 1
ATOM 890 O O . ILE A 1 114 ? 2.540 -0.332 10.214 1.00 96.75 114 ILE A O 1
ATOM 894 N N . SER A 1 115 ? 2.771 -1.970 8.677 1.00 96.75 115 SER A N 1
ATOM 895 C CA . SER A 1 115 ? 3.947 -2.600 9.274 1.00 96.75 115 SER A CA 1
ATOM 896 C C . SER A 1 115 ? 5.085 -2.631 8.260 1.00 96.75 115 SER A C 1
ATOM 898 O O . SER A 1 115 ? 4.859 -2.941 7.093 1.00 96.75 115 SER A O 1
ATOM 900 N N . ALA A 1 116 ? 6.306 -2.290 8.671 1.00 96.75 116 ALA A N 1
ATOM 901 C CA . ALA A 1 116 ? 7.498 -2.386 7.830 1.00 96.75 116 ALA A CA 1
ATOM 902 C C . ALA A 1 116 ? 8.288 -3.642 8.188 1.00 96.75 116 ALA A C 1
ATOM 904 O O . ALA A 1 116 ? 8.486 -3.940 9.361 1.00 96.75 116 ALA A O 1
ATOM 905 N N . ILE A 1 117 ? 8.756 -4.368 7.180 1.00 95.81 117 ILE A N 1
ATOM 906 C CA . ILE A 1 117 ? 9.645 -5.511 7.357 1.00 95.81 117 ILE A CA 1
ATOM 907 C C . ILE A 1 117 ? 11.076 -5.008 7.251 1.00 95.81 117 ILE A C 1
ATOM 909 O O . ILE A 1 117 ? 11.492 -4.516 6.198 1.00 95.81 117 ILE A O 1
ATOM 913 N N . VAL A 1 118 ? 11.822 -5.163 8.341 1.00 86.81 118 VAL A N 1
ATOM 914 C CA . VAL A 1 118 ? 13.260 -4.904 8.358 1.00 86.81 118 VAL A CA 1
ATOM 915 C C . VAL A 1 118 ? 13.975 -6.161 7.841 1.00 86.81 118 VAL A C 1
ATOM 917 O O . VAL A 1 118 ? 13.697 -7.258 8.342 1.00 86.81 118 VAL A O 1
ATOM 920 N N . PRO A 1 119 ? 14.851 -6.049 6.824 1.00 88.31 119 PRO A N 1
ATOM 921 C CA . PRO A 1 119 ? 15.684 -7.167 6.398 1.00 88.31 119 PRO A CA 1
ATOM 922 C C . PRO A 1 119 ? 16.531 -7.693 7.561 1.00 88.31 119 PRO A C 1
ATOM 924 O O . PRO A 1 119 ? 16.981 -6.916 8.403 1.00 88.31 119 PRO A O 1
ATOM 927 N N . ASP A 1 120 ? 16.770 -9.000 7.607 1.00 87.06 120 ASP A N 1
ATOM 928 C CA . ASP A 1 120 ? 17.743 -9.561 8.547 1.00 87.06 120 ASP A CA 1
ATOM 929 C C . ASP A 1 120 ? 19.195 -9.204 8.160 1.00 87.06 120 ASP A C 1
ATOM 931 O O . ASP A 1 120 ? 19.453 -8.541 7.152 1.00 87.06 120 ASP A O 1
ATOM 935 N N . GLY A 1 121 ? 20.170 -9.656 8.957 1.00 83.25 121 GLY A N 1
ATOM 936 C CA . GLY A 1 121 ? 21.595 -9.401 8.704 1.00 83.25 121 GLY A CA 1
ATOM 937 C C . GLY A 1 121 ? 22.127 -9.969 7.379 1.00 83.25 121 GLY A C 1
ATOM 938 O O . GLY A 1 121 ? 23.198 -9.560 6.938 1.00 83.25 121 GLY A O 1
ATOM 939 N N . ALA A 1 122 ? 21.386 -10.873 6.727 1.00 86.56 122 ALA A N 1
ATOM 940 C CA . ALA A 1 122 ? 21.686 -11.405 5.399 1.00 86.56 122 ALA A CA 1
ATOM 941 C C . ALA A 1 122 ? 20.884 -10.705 4.279 1.00 86.56 122 ALA A C 1
ATOM 943 O O . ALA A 1 122 ? 20.978 -11.094 3.115 1.00 86.56 122 ALA A O 1
ATOM 944 N N . GLY A 1 123 ? 20.095 -9.676 4.608 1.00 84.38 123 GLY A N 1
ATOM 945 C CA . GLY A 1 123 ? 19.262 -8.929 3.666 1.00 84.38 123 GLY A CA 1
ATOM 946 C C . GLY A 1 123 ? 17.944 -9.619 3.302 1.00 84.38 123 GLY A C 1
ATOM 947 O O . GLY A 1 123 ? 17.272 -9.190 2.364 1.00 84.38 123 GLY A O 1
ATOM 948 N N . ARG A 1 124 ? 17.540 -10.679 4.014 1.00 87.88 124 ARG A N 1
ATOM 949 C CA . ARG A 1 124 ? 16.297 -11.406 3.733 1.00 87.88 124 ARG A CA 1
ATOM 950 C C . ARG A 1 124 ? 15.107 -10.728 4.407 1.00 87.88 124 ARG A C 1
ATOM 952 O O . ARG A 1 124 ? 15.117 -10.430 5.599 1.00 87.88 124 ARG A O 1
ATOM 959 N N . LEU A 1 125 ? 14.034 -10.544 3.641 1.00 91.56 125 LEU A N 1
ATOM 960 C CA . LEU A 1 125 ? 12.750 -10.067 4.148 1.00 91.56 125 LEU A CA 1
ATOM 961 C C . LEU A 1 125 ? 11.922 -11.240 4.692 1.00 91.56 125 LEU A C 1
ATOM 963 O O . LEU A 1 125 ? 11.708 -12.236 3.998 1.00 91.56 125 LEU A O 1
ATOM 967 N N . SER A 1 126 ? 11.417 -11.099 5.916 1.00 92.81 126 SER A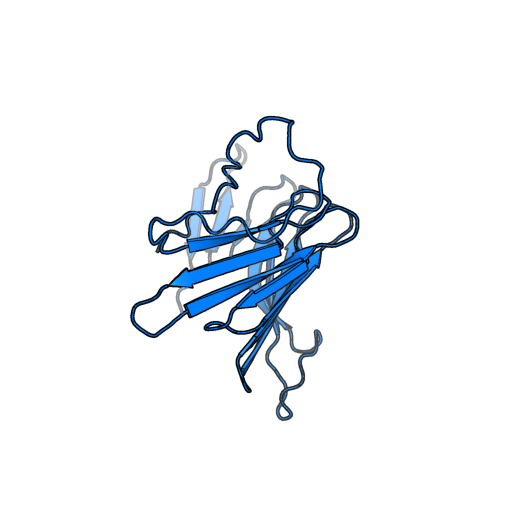 N 1
ATOM 968 C CA . SER A 1 126 ? 10.523 -12.062 6.561 1.00 92.81 126 SER A CA 1
ATOM 969 C C . SER A 1 126 ? 9.410 -11.332 7.299 1.00 92.81 126 SER A C 1
ATOM 971 O O . SER A 1 126 ? 9.669 -10.366 8.011 1.00 92.81 126 SER A O 1
ATOM 973 N N . THR A 1 127 ? 8.173 -11.812 7.190 1.00 92.00 127 THR A N 1
ATOM 974 C CA . THR A 1 127 ? 7.038 -11.249 7.939 1.00 92.00 127 THR A CA 1
ATOM 975 C C . THR A 1 127 ? 7.216 -11.373 9.452 1.00 92.00 127 THR A C 1
ATOM 977 O O . THR A 1 127 ? 6.637 -10.584 10.186 1.00 92.00 127 THR A O 1
ATOM 980 N N . ALA A 1 128 ? 8.054 -12.305 9.921 1.00 91.75 128 ALA A N 1
ATOM 981 C CA . ALA A 1 128 ? 8.422 -12.422 11.333 1.00 91.75 128 ALA A CA 1
ATOM 982 C C . ALA A 1 128 ? 9.176 -11.187 11.866 1.00 91.75 128 ALA A C 1
ATOM 984 O O . ALA A 1 128 ? 9.147 -10.925 13.062 1.00 91.75 128 ALA A O 1
ATOM 985 N N . ASN A 1 129 ? 9.805 -10.409 10.979 1.00 92.31 129 ASN A N 1
ATOM 986 C CA . ASN A 1 129 ? 10.545 -9.191 11.319 1.00 92.31 129 ASN A CA 1
ATOM 987 C C . ASN A 1 129 ? 9.706 -7.922 11.077 1.00 92.31 129 ASN A C 1
ATOM 989 O O . ASN A 1 129 ? 10.257 -6.830 10.918 1.00 92.31 129 ASN A O 1
ATOM 993 N N . ALA A 1 130 ? 8.381 -8.055 10.955 1.00 94.88 130 ALA A N 1
ATOM 994 C CA . ALA A 1 130 ? 7.497 -6.919 10.749 1.00 94.88 130 ALA A CA 1
ATOM 995 C C . ALA A 1 130 ? 7.379 -6.082 12.030 1.00 94.88 130 ALA A C 1
ATOM 997 O O . ALA A 1 130 ? 7.079 -6.594 13.106 1.00 94.88 130 ALA A O 1
ATOM 998 N N . VAL A 1 131 ? 7.572 -4.773 11.891 1.00 94.31 131 VAL A N 1
ATOM 999 C CA . VAL A 1 131 ? 7.419 -3.788 12.962 1.00 94.31 131 VAL A CA 1
ATOM 1000 C C . VAL A 1 131 ? 6.273 -2.854 12.602 1.00 94.31 131 VAL A C 1
ATOM 1002 O O . VAL A 1 131 ? 6.280 -2.238 11.532 1.00 94.31 131 VAL A O 1
ATOM 1005 N N . VAL A 1 132 ? 5.295 -2.731 13.501 1.00 93.00 132 VAL A N 1
ATOM 1006 C CA . VAL A 1 132 ? 4.154 -1.823 13.332 1.00 93.00 132 VAL A CA 1
ATOM 1007 C C . VAL A 1 132 ? 4.651 -0.380 13.324 1.00 93.00 132 VAL A C 1
ATOM 1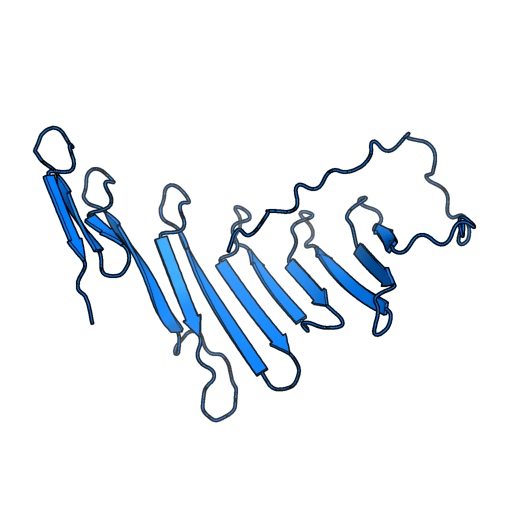009 O O . VAL A 1 132 ? 5.217 0.096 14.304 1.00 93.00 132 VAL A O 1
ATOM 1012 N N . GLN A 1 133 ? 4.413 0.328 12.221 1.00 92.25 133 GLN A N 1
ATOM 1013 C CA . GLN A 1 133 ? 4.734 1.751 12.077 1.00 92.25 133 GLN A CA 1
ATOM 1014 C C . GLN A 1 133 ? 3.525 2.640 12.362 1.00 92.25 133 GLN A C 1
ATOM 1016 O O . GLN A 1 133 ? 3.663 3.752 12.864 1.00 92.25 133 GLN A O 1
ATOM 1021 N N . ALA A 1 134 ? 2.329 2.161 12.028 1.00 90.25 134 ALA A N 1
ATOM 1022 C CA . ALA A 1 134 ? 1.087 2.857 12.303 1.00 90.25 134 ALA A CA 1
ATOM 1023 C C . ALA A 1 134 ? -0.020 1.844 12.572 1.00 90.25 134 ALA A C 1
ATOM 1025 O O . ALA A 1 134 ? -0.145 0.852 11.863 1.00 90.25 134 ALA A O 1
ATOM 1026 N N . SER A 1 135 ? -0.850 2.120 13.573 1.00 92.88 135 SER A N 1
ATOM 1027 C CA . SER A 1 135 ? -2.072 1.359 13.820 1.00 92.88 135 SER A CA 1
ATOM 1028 C C . SER A 1 135 ? -3.197 2.270 14.298 1.00 92.88 135 SER A C 1
ATOM 1030 O O . SER A 1 135 ? -2.946 3.325 14.894 1.00 92.88 135 SER A O 1
ATOM 1032 N N . ALA A 1 136 ? -4.432 1.863 14.022 1.00 92.25 136 ALA A N 1
ATOM 1033 C CA . ALA A 1 136 ? -5.653 2.431 14.566 1.00 92.25 136 ALA A CA 1
ATOM 1034 C C . ALA A 1 136 ? -6.348 1.398 15.464 1.00 92.25 136 ALA A C 1
ATOM 1036 O O . ALA A 1 136 ? -6.287 0.199 15.211 1.00 92.25 136 ALA A O 1
ATOM 1037 N N . GLY A 1 137 ? -6.980 1.868 16.536 1.00 90.19 137 GLY A N 1
ATOM 1038 C CA . GLY A 1 137 ? -7.818 1.054 17.412 1.00 90.19 137 GLY A CA 1
ATOM 1039 C C . GLY A 1 137 ? -9.170 1.719 17.609 1.00 90.19 137 GLY A C 1
ATOM 1040 O O . GLY A 1 137 ? -9.248 2.951 17.624 1.00 90.19 137 GLY A O 1
ATOM 1041 N N . TYR A 1 138 ? -10.204 0.904 17.791 1.00 91.50 138 TYR A N 1
ATOM 1042 C CA . TYR A 1 138 ? -11.593 1.344 17.849 1.00 91.50 138 TYR A CA 1
ATOM 1043 C C . TYR A 1 138 ? -12.266 0.895 19.147 1.00 91.50 138 TYR A C 1
ATOM 1045 O O . TYR A 1 138 ? -11.862 -0.103 19.745 1.00 91.50 138 TYR A O 1
ATOM 1053 N N . ASP A 1 139 ? -13.270 1.644 19.595 1.00 90.88 139 ASP A N 1
ATOM 1054 C CA . ASP A 1 139 ? -14.201 1.163 20.616 1.00 90.88 139 ASP A CA 1
ATOM 1055 C C . ASP A 1 139 ? -15.324 0.305 20.005 1.00 90.88 139 ASP A C 1
ATOM 1057 O O . ASP A 1 139 ? -15.412 0.133 18.790 1.00 90.88 139 ASP A O 1
ATOM 1061 N N . ALA A 1 140 ? -16.210 -0.223 20.854 1.00 89.25 140 ALA A N 1
ATOM 1062 C CA . ALA A 1 140 ? -17.348 -1.045 20.432 1.00 89.25 140 ALA A CA 1
ATOM 1063 C C . ALA A 1 140 ? -18.357 -0.306 19.527 1.00 89.25 140 ALA A C 1
ATOM 1065 O O . ALA A 1 140 ? -19.159 -0.952 18.862 1.00 89.25 140 ALA A O 1
ATOM 1066 N N . ALA A 1 141 ? -18.322 1.031 19.496 1.00 89.62 141 ALA A N 1
ATOM 1067 C CA . ALA A 1 141 ? -19.146 1.854 18.614 1.00 89.62 141 ALA A CA 1
ATOM 1068 C C . ALA A 1 141 ? -18.430 2.202 17.292 1.00 89.62 141 ALA A C 1
ATOM 1070 O O . ALA A 1 141 ? -18.945 3.002 16.512 1.00 89.62 141 ALA A O 1
ATOM 1071 N N . GLY A 1 142 ? -17.237 1.646 17.045 1.00 89.12 142 GLY A N 1
ATOM 1072 C CA . GLY A 1 142 ? -16.449 1.877 15.833 1.00 89.12 142 GLY A CA 1
ATOM 1073 C C . GLY A 1 142 ? -15.713 3.220 15.805 1.00 89.12 142 GLY A C 1
ATOM 1074 O O . GLY A 1 142 ? -15.203 3.630 14.763 1.00 89.12 142 GLY A O 1
ATOM 1075 N N . ARG A 1 143 ? -15.634 3.944 16.928 1.00 91.56 143 ARG A N 1
ATOM 1076 C CA . ARG A 1 143 ? -14.937 5.238 16.991 1.00 91.56 143 ARG A CA 1
ATOM 1077 C C . ARG A 1 143 ? -13.454 5.015 17.249 1.00 91.56 143 ARG A C 1
ATOM 1079 O O . ARG A 1 143 ? -13.080 4.182 18.069 1.00 91.56 143 ARG A O 1
ATOM 1086 N N . VAL A 1 144 ? -12.597 5.789 16.583 1.00 91.56 144 VAL A N 1
ATOM 1087 C CA . VAL A 1 144 ? -11.138 5.698 16.750 1.00 91.56 144 VAL A CA 1
ATOM 1088 C C . VAL A 1 144 ? -10.752 6.119 18.165 1.00 91.56 144 VAL A C 1
ATOM 1090 O O . VAL A 1 144 ? -10.854 7.291 18.498 1.00 91.56 144 VAL A O 1
ATOM 1093 N N . VAL A 1 145 ? -10.235 5.200 18.977 1.00 94.50 145 VAL A N 1
ATOM 1094 C CA . VAL A 1 145 ? -9.715 5.486 20.328 1.00 94.50 145 VAL A CA 1
ATOM 1095 C C . VAL A 1 1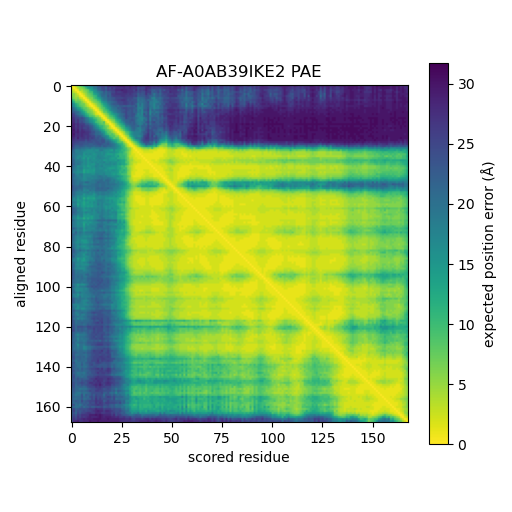45 ? -8.193 5.580 20.373 1.00 94.50 145 VAL A C 1
ATOM 1097 O O . VAL A 1 145 ? -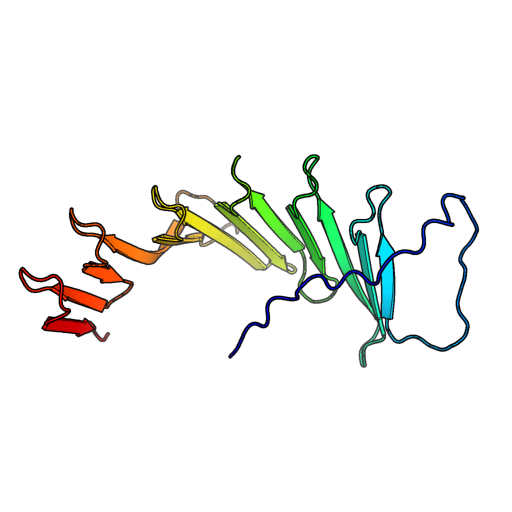7.633 6.185 21.289 1.00 94.50 145 VAL A O 1
ATOM 1100 N N . ARG A 1 146 ? -7.506 5.032 19.365 1.00 92.69 146 ARG A N 1
ATOM 1101 C CA . ARG A 1 146 ? -6.050 5.125 19.212 1.00 92.69 146 ARG A CA 1
ATOM 1102 C C . ARG A 1 146 ? -5.684 5.293 17.746 1.00 92.69 146 ARG A C 1
ATOM 1104 O O . ARG A 1 146 ? -6.249 4.608 16.902 1.00 92.69 146 ARG A O 1
ATOM 1111 N N . ARG A 1 147 ? -4.716 6.157 17.446 1.00 90.00 147 ARG A N 1
ATOM 1112 C CA . ARG A 1 147 ? -4.091 6.243 16.121 1.00 90.00 147 ARG A CA 1
ATOM 1113 C C . ARG A 1 147 ? -2.662 6.754 16.250 1.00 90.00 147 ARG A C 1
ATOM 1115 O O . ARG A 1 147 ? -2.467 7.901 16.651 1.00 90.00 147 ARG A O 1
ATOM 1122 N N . GLY A 1 148 ? -1.680 5.915 15.918 1.00 85.25 148 GLY A N 1
ATOM 1123 C CA . GLY A 1 148 ? -0.280 6.195 16.264 1.00 85.25 148 GLY A CA 1
ATOM 1124 C C . GLY A 1 148 ? -0.148 6.478 17.766 1.00 85.25 148 GLY A C 1
ATOM 1125 O O . GLY A 1 148 ? -0.745 5.767 18.576 1.00 85.25 148 GLY A O 1
ATOM 1126 N N . ASP A 1 149 ? 0.521 7.573 18.120 1.00 86.06 149 ASP A N 1
ATOM 1127 C CA . ASP A 1 149 ? 0.707 8.004 19.518 1.00 86.06 149 ASP A CA 1
ATOM 1128 C C . ASP A 1 149 ? -0.468 8.820 20.078 1.00 86.06 149 ASP A C 1
ATOM 1130 O O . ASP A 1 149 ? -0.435 9.298 21.217 1.00 86.06 149 ASP A O 1
ATOM 1134 N N . SER A 1 150 ? -1.519 9.018 19.276 1.00 91.06 150 SER A N 1
ATOM 1135 C CA . SER A 1 150 ? -2.720 9.737 19.695 1.00 91.06 150 SER A CA 1
ATOM 1136 C C . SER A 1 150 ? -3.745 8.799 20.328 1.00 91.06 150 SER A C 1
ATOM 1138 O O . SER A 1 150 ? -4.061 7.742 19.778 1.00 91.06 150 SER A O 1
ATOM 1140 N N . ARG A 1 151 ? -4.333 9.230 21.446 1.00 94.38 151 ARG A N 1
ATOM 1141 C CA . ARG A 1 151 ? -5.504 8.616 22.085 1.00 94.38 151 ARG A CA 1
ATOM 1142 C C . ARG A 1 151 ? -6.670 9.591 22.089 1.00 94.38 151 ARG A C 1
ATOM 1144 O O . ARG A 1 151 ? -6.470 10.788 22.297 1.00 94.38 151 ARG A O 1
ATOM 1151 N N . TYR A 1 152 ? -7.869 9.063 21.892 1.00 95.25 152 TYR A N 1
ATOM 1152 C CA . TYR A 1 152 ? -9.102 9.830 21.754 1.00 95.25 152 TYR A CA 1
ATOM 1153 C C . TYR A 1 152 ? -10.135 9.329 22.764 1.00 95.25 152 TYR A C 1
ATOM 1155 O O . TYR A 1 152 ? -10.228 8.127 23.014 1.00 95.25 152 TYR A O 1
ATOM 1163 N N . GLN A 1 153 ? -10.897 10.248 23.351 1.00 96.44 153 GLN A N 1
ATOM 1164 C CA . GLN A 1 153 ? -11.982 9.938 24.282 1.00 96.44 153 GLN A CA 1
ATOM 1165 C C . GLN A 1 153 ? -13.242 10.695 23.883 1.00 96.44 153 GLN A C 1
ATOM 1167 O O . GLN A 1 153 ? -13.177 11.868 23.505 1.00 96.44 153 GLN A O 1
ATOM 1172 N N . TYR A 1 154 ? -14.379 10.023 24.013 1.00 96.81 154 TYR A N 1
ATOM 1173 C CA . TYR A 1 154 ? -15.683 10.526 23.607 1.00 96.81 154 TYR A CA 1
ATOM 1174 C C . TYR A 1 154 ? -16.636 10.552 24.798 1.00 96.81 154 TYR A C 1
ATOM 1176 O O . TYR A 1 154 ? -16.545 9.697 25.679 1.00 96.81 154 TYR A O 1
ATOM 1184 N N . ASP A 1 155 ? -17.550 11.518 24.817 1.00 95.94 155 ASP A N 1
ATOM 1185 C CA . ASP A 1 155 ? -18.675 11.494 25.750 1.00 95.94 155 ASP A CA 1
ATOM 1186 C C . ASP A 1 155 ? -19.750 10.473 25.324 1.00 95.94 155 ASP A C 1
ATOM 1188 O O . ASP A 1 155 ? -19.661 9.823 24.275 1.00 95.94 155 ASP A O 1
ATOM 1192 N N . ALA A 1 156 ? -20.792 10.334 26.150 1.00 95.00 156 ALA A N 1
ATOM 1193 C CA . ALA A 1 156 ? -21.920 9.441 25.882 1.00 95.00 156 ALA A CA 1
ATOM 1194 C C . ALA A 1 156 ? -22.687 9.803 24.594 1.00 95.00 156 ALA A C 1
ATOM 1196 O O . ALA A 1 156 ? -23.277 8.928 23.969 1.00 95.00 156 ALA A O 1
ATOM 1197 N N . CYS A 1 157 ? -22.641 11.069 24.166 1.00 95.44 157 CYS A N 1
ATOM 1198 C CA . CYS A 1 157 ? -23.239 11.533 22.914 1.00 95.44 157 CYS A CA 1
ATOM 1199 C C . CYS A 1 157 ? -22.325 11.306 21.695 1.00 95.44 157 CYS A C 1
ATOM 1201 O O . CYS A 1 157 ? -22.704 11.636 20.575 1.00 95.44 157 CYS A O 1
ATOM 1203 N N . GLY A 1 158 ? -21.115 10.774 21.893 1.00 93.38 158 GLY A N 1
ATOM 1204 C CA . GLY A 1 158 ? -20.146 10.516 20.832 1.00 93.38 158 GLY A CA 1
ATOM 1205 C C . GLY A 1 158 ? -19.345 11.722 20.366 1.00 93.38 158 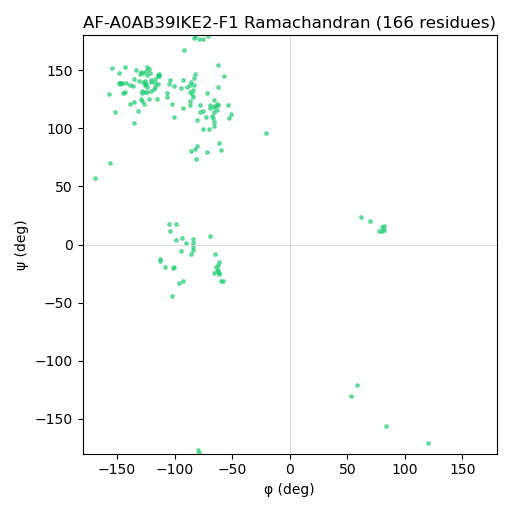GLY A C 1
ATOM 1206 O O . GLY A 1 158 ? -18.676 11.644 19.336 1.00 93.38 158 GLY A O 1
ATOM 1207 N N . ARG A 1 159 ? -19.344 12.817 21.125 1.00 96.88 159 ARG A N 1
ATOM 1208 C CA . ARG A 1 159 ? -18.509 13.985 20.835 1.00 96.88 159 ARG A CA 1
ATOM 1209 C C . ARG A 1 159 ? -17.113 13.764 21.397 1.00 96.88 159 ARG A C 1
ATOM 1211 O O . ARG A 1 159 ? -16.960 13.268 22.511 1.00 96.88 159 ARG A O 1
ATOM 1218 N N . LEU A 1 160 ? -16.091 14.132 20.627 1.00 96.88 160 LEU A N 1
ATOM 1219 C CA . LEU A 1 160 ? -14.703 14.067 21.082 1.00 96.88 160 LEU A CA 1
ATOM 1220 C C . LEU A 1 160 ? -14.502 15.065 22.229 1.00 96.88 160 LEU A C 1
ATOM 1222 O O . LEU A 1 160 ? -14.637 16.268 22.023 1.00 96.88 160 LEU A O 1
ATOM 1226 N N . VAL A 1 161 ? -14.148 14.569 23.412 1.00 97.44 161 VAL A N 1
ATOM 1227 C CA . VAL A 1 161 ? -13.903 15.398 24.606 1.00 97.44 161 VAL A CA 1
ATOM 1228 C C . VAL A 1 161 ? -12.430 15.474 24.987 1.00 97.44 161 VAL A C 1
ATOM 1230 O O . VAL A 1 161 ? -12.021 16.394 25.692 1.00 97.44 161 VAL A O 1
ATOM 1233 N N . ASN A 1 162 ? -11.603 14.534 24.522 1.00 96.06 162 ASN A N 1
ATOM 1234 C CA . ASN A 1 162 ? -10.171 14.566 24.790 1.00 96.06 162 ASN A CA 1
ATOM 1235 C C . ASN A 1 162 ? -9.364 13.960 23.640 1.00 96.06 162 ASN A C 1
ATOM 1237 O O . ASN A 1 162 ? -9.717 12.907 23.108 1.00 96.06 162 ASN A O 1
ATOM 1241 N N . LYS A 1 163 ? -8.243 14.602 23.308 1.00 95.75 163 LYS A N 1
ATOM 1242 C CA . LYS A 1 163 ? -7.188 14.039 22.468 1.00 95.75 163 LYS A CA 1
ATOM 1243 C C . LYS A 1 163 ? -5.855 14.218 23.188 1.00 95.75 163 LYS A C 1
ATOM 1245 O O . LYS A 1 163 ? -5.486 15.345 23.506 1.00 95.75 163 LYS A O 1
ATOM 1250 N N . ARG A 1 164 ? -5.115 13.128 23.394 1.00 94.81 164 ARG A N 1
ATOM 1251 C CA . ARG A 1 164 ? -3.748 13.156 23.945 1.00 94.81 164 ARG A CA 1
ATOM 1252 C C . ARG A 1 164 ? -2.780 12.603 22.921 1.00 94.81 164 ARG A C 1
ATOM 1254 O O . ARG A 1 164 ? -3.052 11.543 22.373 1.00 94.81 164 ARG A O 1
ATOM 1261 N N . CYS A 1 165 ? -1.660 13.279 22.708 1.00 87.94 165 CYS A N 1
ATOM 1262 C CA . CYS A 1 165 ? -0.530 12.741 21.958 1.00 87.94 165 CYS A CA 1
ATOM 1263 C C . CYS A 1 165 ? 0.576 12.409 22.961 1.00 87.94 165 CYS A C 1
ATOM 1265 O O . CYS A 1 165 ? 0.936 13.274 23.757 1.00 87.94 165 CYS A O 1
ATOM 1267 N N . GLN A 1 166 ? 1.103 11.187 22.946 1.00 75.69 166 GLN A N 1
ATOM 1268 C CA . GLN A 1 166 ? 2.352 10.894 23.650 1.00 75.69 166 GLN A CA 1
ATOM 1269 C C . GLN A 1 166 ? 3.496 11.437 22.783 1.00 75.69 166 GLN A C 1
ATOM 1271 O O . GLN A 1 166 ? 3.652 11.016 21.643 1.00 75.69 166 GLN A O 1
ATOM 1276 N N . GLN A 1 167 ? 4.214 12.449 23.275 1.00 57.50 167 GLN A N 1
ATOM 1277 C CA . GLN A 1 167 ? 5.449 12.917 22.644 1.00 57.50 167 GLN A CA 1
ATOM 1278 C C . GLN A 1 167 ? 6.606 12.076 23.184 1.00 57.50 167 GLN A C 1
ATOM 1280 O O . GLN A 1 167 ? 6.696 11.875 24.396 1.00 57.50 167 GLN A O 1
ATOM 1285 N N . HIS A 1 168 ? 7.433 11.575 22.270 1.00 53.59 168 HIS A N 1
ATOM 1286 C CA . HIS A 1 168 ? 8.761 11.047 22.566 1.00 53.59 168 HIS A CA 1
ATOM 1287 C C . HIS A 1 168 ? 9.784 12.179 22.575 1.00 53.59 168 HIS A C 1
ATOM 1289 O O . HIS A 1 168 ? 9.624 13.109 21.748 1.00 53.59 168 HIS A O 1
#

pLDDT: mean 82.5, std 22.5, range [24.48, 98.5]

Organism: NCBI:txid1240404

Foldseek 3Di:
DDDDDPDPPPDDDDPPDPDDDPDPPPPDPDQKDWDADPVRHTAKIWGQDPVGIWIKGFDADPVRATQWIATPPQGIKGFDADPVRDTQKIWGDDPLDIKMWGFDADPVRDTFWIWIFDADPVRDTDPVRTHTPWGFDADPVRHTQDIRQWGWDADPVRHTPDIDGDDD

Radius of gyration: 21.91 Å; Cα contacts (8 Å, |Δi|>4): 273; chains: 1; bounding box: 45×29×64 Å

Secondary structure (DSSP, 8-state):
--------------S---S-------SS--SEEEEE-TTS-EEEEEEEETTEEEEEEEEE-TTS-EEEEEETTTEEEEEEE-TTS-EEEEEEEETTEEEEEEEEE-TT--EEEEEEEPP-TTS---GGGEEEEEEEEE-TTS-EEEETTEEEEE-TT--EEEEEE---

Solvent-accessible surface area (backbone atoms only — not comparable to full-atom values): 10288 Å² total; per-residue (Å²): 137,83,85,75,78,81,72,87,77,73,74,86,77,74,96,77,77,95,63,99,69,77,88,80,77,71,93,58,94,63,60,58,48,78,43,59,49,97,88,66,47,71,35,36,40,37,31,70,44,98,92,44,75,45,40,39,36,46,37,61,48,100,83,74,43,80,32,35,38,43,29,74,83,73,28,39,35,41,43,41,61,51,97,86,68,48,67,38,32,40,39,38,40,43,92,91,49,67,44,34,37,39,43,39,62,48,96,87,67,47,84,33,32,36,26,40,28,51,48,47,100,85,66,50,76,42,80,90,45,49,42,80,75,37,44,53,40,63,49,101,86,70,46,70,35,30,45,61,59,33,38,43,42,60,49,97,88,66,48,82,74,47,76,47,69,66,81,131

Mean predicted aligned error: 11.0 Å

Nearest PDB structures (foldseek):
  4igl-assembly1_B  TM=6.207E-01  e=3.840E-06  Yersinia entomophaga
  8qja-assembly1_A  TM=5.611E-01  e=7.488E-06  Advenella mimigardefordensis DPN7
  7q97-assembly1_B  TM=4.333E-01  e=4.219E-07  Pseudomonas protegens Pf-5
  8qja-assembly4_D  TM=5.053E-01  e=1.019E-05  Advenella mimigardefordensis DPN7
  8qja-assembly2_B  TM=4.894E-01  e=1.703E-05  Advenella mimigardefordensis DPN7